Protein AF-A0A3M1IYH1-F1 (afdb_monomer_lite)

pLDDT: mean 81.45, std 18.72, range [40.78, 98.62]

Secondary structure (DSSP, 8-state):
-----GGGTTTGGG-------------PPPP----PPPPPPP----PPPPGGGSPP-EEEEESPTT----TT--EEEEESS---HHHHHHH---B-SSSS--BPP--EEEETTTTEEEE-

Sequence (120 aa):
MHSKLWPFILFILGVMLAGCAASAVAQSPTPDAAPTNPPPPPQLQFTPVPDDVVSPVVIQRVPRRGEELPAGGVIELVFDRAMDESATASAFSLQQAAEPPQPVSGRVTWADGGRTLRFT

Radius of gyration: 50.13 Å; chains: 1; bounding box: 117×89×76 Å

Foldseek 3Di:
DDDDPVPPVVVVVPPPDDDDPPPPPPPDPDPDDDDDDDDDDDDDDDDDDDPVPDDKDFPDWPPDVPDDAPPPGKTKTFIPDADPQVVVQVVDWDWDPDVVTHTDDWDWDDDPNRGMIITD

Structure (mmCIF, N/CA/C/O backbone):
data_AF-A0A3M1IYH1-F1
#
_entry.id   AF-A0A3M1IYH1-F1
#
loop_
_atom_site.group_PDB
_atom_site.id
_atom_site.type_symbol
_atom_site.label_atom_id
_atom_site.label_alt_id
_atom_site.label_comp_id
_atom_site.label_asym_id
_atom_site.label_entity_id
_atom_site.label_seq_id
_atom_site.pdbx_PDB_ins_code
_atom_site.Cartn_x
_atom_site.Cartn_y
_atom_site.Cartn_z
_atom_site.occupancy
_atom_site.B_iso_or_equiv
_atom_site.auth_seq_id
_atom_site.auth_comp_id
_atom_site.auth_asym_id
_atom_site.auth_atom_id
_atom_site.pdbx_PDB_model_num
ATOM 1 N N . MET A 1 1 ? 99.538 77.261 -50.016 1.00 40.78 1 MET A N 1
ATOM 2 C CA . MET A 1 1 ? 100.244 76.798 -51.230 1.00 40.78 1 MET A CA 1
ATOM 3 C C . MET A 1 1 ? 99.415 75.685 -51.841 1.00 40.78 1 MET A C 1
ATOM 5 O O . MET A 1 1 ? 99.095 74.731 -51.148 1.00 40.78 1 MET A O 1
ATOM 9 N N . HIS A 1 2 ? 98.985 75.874 -53.088 1.00 48.09 2 HIS A N 1
ATOM 10 C CA . HIS A 1 2 ? 98.407 74.818 -53.917 1.00 48.09 2 HIS A CA 1
ATOM 11 C C . HIS A 1 2 ? 99.407 73.664 -54.034 1.00 48.09 2 HIS A C 1
ATOM 13 O O . HIS A 1 2 ? 100.603 73.942 -54.127 1.00 48.09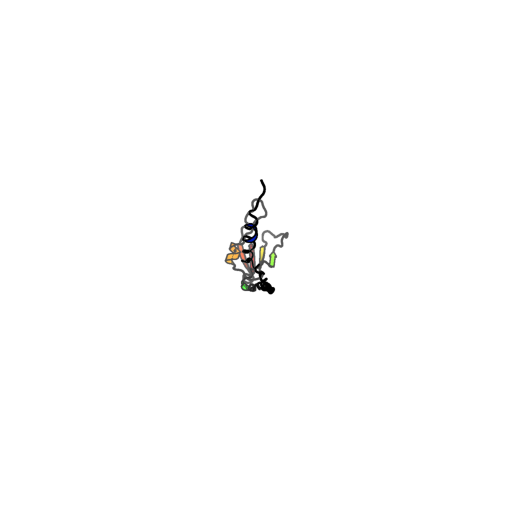 2 HIS A O 1
ATOM 19 N N . SER A 1 3 ? 98.924 72.418 -54.138 1.00 47.94 3 SER A N 1
ATOM 20 C CA . SER A 1 3 ? 99.166 71.585 -55.332 1.00 47.94 3 SER A CA 1
ATOM 21 C C . SER A 1 3 ? 99.103 70.070 -55.066 1.00 47.94 3 SER A C 1
ATOM 23 O O . SER A 1 3 ? 99.847 69.540 -54.252 1.00 47.94 3 SER A O 1
ATOM 25 N N . LYS A 1 4 ? 98.280 69.405 -55.894 1.00 59.53 4 LYS A N 1
ATOM 26 C CA . LYS A 1 4 ? 98.480 68.069 -56.488 1.00 59.53 4 LYS A CA 1
ATOM 27 C C . LYS A 1 4 ? 98.712 66.897 -55.537 1.00 59.53 4 LYS A C 1
ATOM 29 O O . LYS A 1 4 ? 99.847 66.530 -55.297 1.00 59.53 4 LYS A O 1
ATOM 34 N N . LEU A 1 5 ? 97.632 66.178 -55.236 1.00 48.41 5 LEU A N 1
ATOM 35 C CA . LEU A 1 5 ? 97.613 64.707 -55.217 1.00 48.41 5 LEU A CA 1
ATOM 36 C C . LEU A 1 5 ? 96.238 64.230 -55.735 1.00 48.41 5 LEU A C 1
ATOM 38 O O . LEU A 1 5 ? 95.491 63.492 -55.106 1.00 48.41 5 LEU A O 1
ATOM 42 N N . TRP A 1 6 ? 95.949 64.676 -56.961 1.00 48.94 6 TRP A N 1
ATOM 43 C CA . TRP A 1 6 ? 94.841 64.271 -57.831 1.00 48.94 6 TRP A CA 1
ATOM 44 C C . TRP A 1 6 ? 94.810 62.767 -58.218 1.00 48.94 6 TRP A C 1
ATOM 46 O O . TRP A 1 6 ? 93.738 62.328 -58.625 1.00 48.94 6 TRP A O 1
ATOM 56 N N . PRO A 1 7 ? 95.852 61.904 -58.092 1.00 45.41 7 PRO A N 1
ATOM 57 C CA . PRO A 1 7 ? 95.714 60.533 -58.586 1.00 45.41 7 PRO A CA 1
ATOM 58 C C . PRO A 1 7 ? 95.107 59.560 -57.560 1.00 45.41 7 PRO A C 1
ATOM 60 O O . PRO A 1 7 ? 94.827 58.423 -57.920 1.00 45.41 7 PRO A O 1
ATOM 63 N N . PHE A 1 8 ? 94.863 59.968 -56.306 1.00 45.78 8 PHE A N 1
ATOM 64 C CA . PHE A 1 8 ? 94.338 59.053 -55.276 1.00 45.78 8 PHE A CA 1
ATOM 65 C C . PHE A 1 8 ? 92.827 58.789 -55.393 1.00 45.78 8 PHE A C 1
ATOM 67 O O . PHE A 1 8 ? 92.335 57.763 -54.930 1.00 45.78 8 PHE A O 1
ATOM 74 N N . ILE A 1 9 ? 92.090 59.682 -56.059 1.00 50.81 9 ILE A N 1
ATOM 75 C CA . ILE A 1 9 ? 90.631 59.574 -56.229 1.00 50.81 9 ILE A CA 1
ATOM 76 C C . ILE A 1 9 ? 90.243 58.546 -57.306 1.00 50.81 9 ILE A C 1
ATOM 78 O O . ILE A 1 9 ? 89.141 58.007 -57.271 1.00 50.81 9 ILE A O 1
ATOM 82 N N . LEU A 1 10 ? 91.150 58.195 -58.222 1.00 50.78 10 LEU A N 1
ATOM 83 C CA . LEU A 1 10 ? 90.859 57.246 -59.304 1.00 50.78 10 LEU A CA 1
ATOM 84 C C . LEU A 1 10 ? 91.118 55.775 -58.945 1.00 50.78 10 LEU A C 1
ATOM 86 O O . LEU A 1 10 ? 90.646 54.900 -59.663 1.00 50.78 10 LEU A O 1
ATOM 90 N N . PHE A 1 11 ? 91.790 55.480 -57.824 1.00 47.94 11 PHE A N 1
ATOM 91 C CA . PHE A 1 11 ? 91.990 54.095 -57.370 1.00 47.94 11 PHE A CA 1
ATOM 92 C C . PHE A 1 11 ? 90.844 53.577 -56.482 1.00 47.94 11 PHE A C 1
ATOM 94 O O . PHE A 1 11 ? 90.617 52.374 -56.403 1.00 47.94 11 PHE A O 1
ATOM 101 N N . ILE A 1 12 ? 90.056 54.469 -55.869 1.00 49.28 12 ILE A N 1
ATOM 102 C CA . ILE A 1 12 ? 88.884 54.077 -55.061 1.00 49.28 12 ILE A CA 1
ATOM 103 C C . ILE A 1 12 ? 87.660 53.761 -55.950 1.00 49.28 12 ILE A C 1
ATOM 105 O O . ILE A 1 12 ? 86.751 53.056 -55.523 1.00 49.28 12 ILE A O 1
ATOM 109 N N . LEU A 1 13 ? 87.662 54.184 -57.222 1.00 53.22 13 LEU A N 1
ATOM 110 C CA . LEU A 1 13 ? 86.556 53.953 -58.165 1.00 53.22 13 LEU A CA 1
ATOM 111 C C . L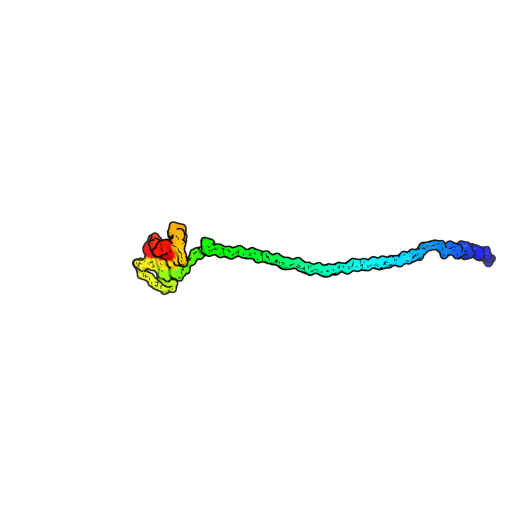EU A 1 13 ? 86.539 52.534 -58.786 1.00 53.22 13 LEU A C 1
ATOM 113 O O . LEU A 1 13 ? 85.591 52.183 -59.480 1.00 53.22 13 LEU A O 1
ATOM 117 N N . GLY A 1 14 ? 87.561 51.704 -58.543 1.00 52.88 14 GLY A N 1
ATOM 118 C CA . GLY A 1 14 ? 87.679 50.368 -59.146 1.00 52.88 14 GLY A CA 1
ATOM 119 C C . GLY A 1 14 ? 87.041 49.217 -58.360 1.00 52.88 14 GLY A C 1
ATOM 120 O O . GLY A 1 14 ? 86.712 48.190 -58.945 1.00 52.88 14 GLY A O 1
ATOM 121 N N . VAL A 1 15 ? 86.816 49.359 -57.052 1.00 50.41 15 VAL A N 1
ATOM 122 C CA . VAL A 1 15 ? 86.236 48.284 -56.216 1.00 50.41 15 VAL A CA 1
ATOM 123 C C . VAL A 1 15 ? 84.736 48.538 -56.023 1.00 50.41 15 VAL A C 1
ATOM 125 O O . VAL A 1 15 ? 84.210 48.590 -54.919 1.00 50.41 15 VAL A O 1
ATOM 128 N N . MET A 1 16 ? 84.048 48.752 -57.146 1.00 55.12 16 MET A N 1
ATOM 129 C CA . MET A 1 16 ? 82.599 48.957 -57.265 1.00 55.12 16 MET A CA 1
ATOM 130 C C . MET A 1 16 ? 81.911 47.737 -57.899 1.00 55.12 16 MET A C 1
ATOM 132 O O . MET A 1 16 ? 80.962 47.879 -58.655 1.00 55.12 16 MET A O 1
ATOM 136 N N . LEU A 1 17 ? 82.386 46.518 -57.631 1.00 56.88 17 LEU A N 1
ATOM 137 C CA . LEU A 1 17 ? 81.727 45.289 -58.092 1.00 56.88 17 LEU A CA 1
ATOM 138 C C . LEU A 1 17 ? 81.956 44.137 -57.108 1.00 56.88 17 LEU A C 1
ATOM 140 O O . LEU A 1 17 ? 82.744 43.235 -57.367 1.00 56.88 17 LEU A O 1
ATOM 144 N N . ALA A 1 18 ? 81.255 44.142 -55.977 1.00 56.00 18 ALA A N 1
ATOM 145 C CA . ALA A 1 18 ? 81.061 42.914 -55.212 1.00 56.00 18 ALA A CA 1
ATOM 146 C C . ALA A 1 18 ? 79.821 43.007 -54.323 1.00 56.00 18 ALA A C 1
ATOM 148 O O . ALA A 1 18 ? 79.877 43.456 -53.186 1.00 56.00 18 ALA A O 1
ATOM 149 N N . GLY A 1 19 ? 78.714 42.513 -54.870 1.00 50.09 19 GLY A N 1
ATOM 150 C CA . GLY A 1 19 ? 77.814 41.670 -54.098 1.00 50.09 19 GLY A CA 1
ATOM 151 C C . GLY A 1 19 ? 76.904 42.379 -53.109 1.00 50.09 19 GLY A C 1
ATOM 152 O O . GLY A 1 19 ? 77.141 42.346 -51.914 1.00 50.09 19 GLY A O 1
ATOM 153 N N . CYS A 1 20 ? 75.764 42.837 -53.610 1.00 43.88 20 CYS A N 1
ATOM 154 C CA . CYS A 1 20 ? 74.498 42.494 -52.973 1.00 43.88 20 CYS A CA 1
ATOM 155 C C . CYS A 1 20 ? 73.500 42.215 -54.094 1.00 43.88 20 CYS A C 1
ATOM 157 O O . CYS A 1 20 ? 72.737 43.083 -54.510 1.00 43.88 20 CYS A O 1
ATOM 159 N N . ALA A 1 21 ? 73.551 40.995 -54.634 1.00 52.56 21 ALA A N 1
ATOM 160 C CA . ALA A 1 21 ? 72.404 40.457 -55.345 1.00 52.56 21 ALA A CA 1
ATOM 161 C C . ALA A 1 21 ? 71.266 40.390 -54.321 1.00 52.56 21 ALA A C 1
ATOM 163 O O . ALA A 1 21 ? 71.323 39.608 -53.373 1.00 52.56 21 ALA A O 1
ATOM 164 N N . ALA A 1 22 ? 70.284 41.278 -54.466 1.00 52.47 22 ALA A N 1
ATOM 165 C CA . ALA A 1 22 ? 69.058 41.223 -53.696 1.00 52.47 22 ALA A CA 1
ATOM 166 C C . ALA A 1 22 ? 68.362 39.904 -54.046 1.00 52.47 22 ALA A C 1
ATOM 168 O O . ALA A 1 22 ? 67.802 39.755 -55.132 1.00 52.47 22 ALA A O 1
ATOM 169 N N . SER A 1 23 ? 68.460 38.927 -53.148 1.00 49.88 23 SER A N 1
ATOM 170 C CA . SER A 1 23 ? 67.712 37.683 -53.247 1.00 49.88 23 SER A CA 1
ATOM 171 C C . SER A 1 23 ? 66.227 38.026 -53.252 1.00 49.88 23 SER A C 1
ATOM 173 O O . SER A 1 23 ? 65.660 38.400 -52.226 1.00 49.88 23 SER A O 1
ATOM 175 N N . ALA A 1 24 ? 65.603 37.923 -54.423 1.00 56.97 24 ALA A N 1
ATOM 176 C CA . ALA A 1 24 ? 64.159 37.897 -54.536 1.00 56.97 24 ALA A CA 1
ATOM 177 C C . ALA A 1 24 ? 63.672 36.683 -53.739 1.00 56.97 24 ALA A C 1
ATOM 179 O O . ALA A 1 24 ? 63.916 35.536 -54.113 1.00 56.97 24 ALA A O 1
ATOM 180 N N . VAL A 1 25 ? 63.044 36.942 -52.596 1.00 50.41 25 VAL A N 1
ATOM 181 C CA . VAL A 1 25 ? 62.404 35.901 -51.799 1.00 50.41 25 VAL A CA 1
ATOM 182 C C . VAL A 1 25 ? 61.230 35.395 -52.632 1.00 50.41 25 VAL A C 1
ATOM 184 O O . VAL A 1 25 ? 60.244 36.106 -52.819 1.00 50.41 25 VAL A O 1
ATOM 187 N N . ALA A 1 26 ? 61.362 34.198 -53.202 1.00 60.03 26 ALA A N 1
ATOM 188 C CA . ALA A 1 26 ? 60.256 33.524 -53.861 1.00 60.03 26 ALA A CA 1
ATOM 189 C C . ALA A 1 26 ? 59.154 33.302 -52.816 1.00 60.03 26 ALA A C 1
ATOM 191 O O . ALA A 1 26 ? 59.367 32.613 -51.817 1.00 60.03 26 ALA A O 1
ATOM 192 N N . GLN A 1 27 ? 57.991 33.923 -53.014 1.00 46.19 27 GLN A N 1
ATOM 193 C CA . GLN A 1 27 ? 56.818 33.636 -52.200 1.00 46.19 27 GLN A CA 1
ATOM 194 C C . GLN A 1 27 ? 56.414 32.186 -52.479 1.00 46.19 27 GLN A C 1
ATOM 196 O O . GLN A 1 27 ? 56.006 31.854 -53.591 1.00 46.19 27 GLN A O 1
ATOM 201 N N . SER A 1 28 ? 56.576 31.310 -51.487 1.00 58.00 28 SER A N 1
ATOM 202 C CA . SER A 1 28 ? 55.998 29.967 -51.536 1.00 58.00 28 SER A CA 1
ATOM 203 C C . SER A 1 28 ? 54.479 30.110 -51.674 1.00 58.00 28 SER A C 1
ATOM 205 O O . SER A 1 28 ? 53.903 30.913 -50.934 1.00 58.00 28 SER A O 1
ATOM 207 N N . PRO A 1 29 ? 53.802 29.356 -52.560 1.00 59.09 29 PRO A N 1
ATOM 208 C CA . PRO A 1 29 ? 52.351 29.296 -52.513 1.00 59.09 29 PRO A CA 1
ATOM 209 C C . PRO A 1 29 ? 51.961 28.777 -51.125 1.00 59.09 29 PRO A C 1
ATOM 211 O O . PRO A 1 29 ? 52.497 27.771 -50.653 1.00 59.09 29 PRO A O 1
ATOM 214 N N . THR A 1 30 ? 51.089 29.502 -50.432 1.00 62.53 30 THR A N 1
ATOM 215 C CA . THR A 1 30 ? 50.470 29.022 -49.198 1.00 62.53 30 THR A CA 1
ATOM 216 C C . THR A 1 30 ? 49.699 27.744 -49.540 1.00 62.53 30 THR A C 1
ATOM 218 O O . THR A 1 30 ? 48.909 27.777 -50.485 1.00 62.53 30 THR A O 1
ATOM 221 N N . PRO A 1 31 ? 49.910 26.613 -48.843 1.00 65.56 31 PRO A N 1
ATOM 222 C CA . PRO A 1 31 ? 49.015 25.474 -48.973 1.00 65.56 31 PRO A CA 1
ATOM 223 C C . PRO A 1 31 ? 47.602 25.933 -48.606 1.00 65.56 31 PRO A C 1
ATOM 225 O O . PRO A 1 31 ? 47.381 26.408 -47.492 1.00 65.56 31 PRO A O 1
ATOM 228 N N . ASP A 1 32 ? 46.669 25.837 -49.551 1.00 69.44 32 ASP A N 1
ATOM 229 C CA . ASP A 1 32 ? 45.259 26.115 -49.303 1.00 69.44 32 ASP A CA 1
ATOM 230 C C . ASP A 1 32 ? 44.726 25.027 -48.362 1.00 69.44 32 ASP A C 1
ATOM 232 O O . ASP A 1 32 ? 44.709 23.839 -48.700 1.00 69.44 32 ASP A O 1
ATOM 236 N N . ALA A 1 33 ? 44.393 25.406 -47.130 1.00 67.38 33 ALA A N 1
ATOM 237 C CA . ALA A 1 33 ? 43.809 24.484 -46.172 1.00 67.38 33 ALA A CA 1
ATOM 238 C C . ALA A 1 33 ? 42.366 24.204 -46.608 1.00 67.38 33 ALA A C 1
ATOM 240 O O . ALA A 1 33 ? 41.489 25.051 -46.451 1.00 67.38 33 ALA A O 1
ATOM 241 N N . ALA A 1 34 ? 42.115 23.012 -47.153 1.00 75.00 34 ALA A N 1
ATOM 242 C CA . ALA A 1 34 ? 40.760 22.578 -47.469 1.00 75.00 34 ALA A CA 1
ATOM 243 C C . ALA A 1 34 ? 39.884 22.617 -46.196 1.00 75.00 34 ALA A C 1
ATOM 245 O O . ALA A 1 34 ? 40.323 22.134 -45.146 1.00 75.00 34 ALA A O 1
ATOM 246 N N . PRO A 1 35 ? 38.654 23.162 -46.249 1.00 71.56 35 PRO A N 1
ATOM 247 C CA . PRO A 1 35 ? 37.756 23.150 -45.103 1.00 71.56 35 PRO A CA 1
ATOM 248 C C . PRO A 1 35 ? 37.381 21.705 -44.753 1.00 71.56 35 PRO A C 1
ATOM 250 O O . PRO A 1 35 ? 36.685 21.023 -45.505 1.00 71.56 35 PRO A O 1
ATOM 253 N N . THR A 1 36 ? 37.834 21.228 -43.596 1.00 75.94 36 THR A N 1
ATOM 254 C CA . THR A 1 36 ? 37.371 19.961 -43.021 1.00 75.94 36 THR A CA 1
ATOM 255 C C . THR A 1 36 ? 35.970 20.176 -42.456 1.00 75.94 36 THR A C 1
ATOM 257 O O . THR A 1 36 ? 35.789 20.994 -41.554 1.00 75.94 36 THR A O 1
ATOM 260 N N . ASN A 1 37 ? 34.971 19.448 -42.966 1.00 81.00 37 ASN A N 1
ATOM 261 C CA . ASN A 1 37 ? 33.643 19.441 -42.352 1.00 81.00 37 ASN A CA 1
ATOM 262 C C . ASN A 1 37 ? 33.751 18.973 -40.890 1.00 81.00 37 ASN A C 1
ATOM 264 O O . ASN A 1 37 ? 34.469 18.003 -40.620 1.00 81.00 37 ASN A O 1
ATOM 268 N N . PRO A 1 38 ? 33.053 19.628 -39.945 1.00 83.75 38 PRO A N 1
ATOM 269 C CA . PRO A 1 38 ? 33.073 19.212 -38.552 1.00 83.75 38 PRO A CA 1
ATOM 270 C C . PRO A 1 38 ? 32.563 17.767 -38.415 1.00 83.75 38 PRO A C 1
ATOM 272 O O . PRO A 1 38 ? 31.692 17.347 -39.186 1.00 83.75 38 PRO A O 1
ATOM 275 N N . PRO A 1 39 ? 33.096 16.994 -37.451 1.00 84.25 39 PRO A N 1
ATOM 276 C CA . PRO A 1 39 ? 32.656 15.626 -37.232 1.00 84.25 39 PRO A CA 1
ATOM 277 C C . PRO A 1 39 ? 31.154 15.589 -36.899 1.00 84.25 39 PRO A C 1
ATOM 279 O O . PRO A 1 39 ? 30.658 16.492 -36.215 1.00 84.25 39 PRO A O 1
ATOM 282 N N . PRO A 1 40 ? 30.420 14.555 -37.354 1.00 86.75 40 PRO A N 1
ATOM 283 C CA . PRO A 1 40 ? 29.019 14.378 -36.999 1.00 86.75 40 PRO A CA 1
ATOM 284 C C . PRO A 1 40 ? 28.833 14.341 -35.474 1.00 86.75 40 PRO A C 1
ATOM 286 O O . PRO A 1 40 ? 29.675 13.762 -34.778 1.00 86.75 40 PRO A O 1
ATOM 289 N N . PRO A 1 41 ? 27.735 14.905 -34.936 1.00 87.56 41 PRO A N 1
ATOM 290 C CA . PRO A 1 41 ? 27.420 14.786 -33.520 1.00 87.56 41 PRO A CA 1
ATOM 291 C C . PRO A 1 41 ? 27.332 13.312 -33.096 1.00 87.56 41 PRO A C 1
ATOM 293 O O . PRO A 1 41 ? 26.818 12.489 -33.863 1.00 87.56 41 PRO A O 1
ATOM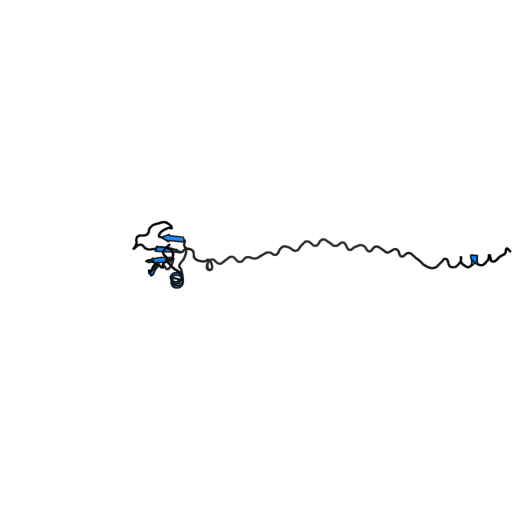 296 N N . PRO A 1 42 ? 27.783 12.960 -31.881 1.00 87.00 42 PRO A N 1
ATOM 297 C CA . PRO A 1 42 ? 27.623 11.609 -31.367 1.00 87.00 42 PRO A CA 1
ATOM 298 C C . PRO A 1 42 ? 26.135 11.252 -31.280 1.00 87.00 42 PRO A C 1
ATOM 300 O O . PRO A 1 42 ? 25.331 11.997 -30.719 1.00 87.00 42 PRO A O 1
ATOM 303 N N . GLN A 1 43 ? 25.771 10.095 -31.829 1.00 85.12 43 GLN A N 1
ATOM 304 C CA . GLN A 1 43 ? 24.424 9.550 -31.699 1.00 85.12 43 GLN A CA 1
ATOM 305 C C . GLN A 1 43 ? 24.324 8.783 -30.381 1.00 85.12 43 GLN A C 1
ATOM 307 O O . GLN A 1 43 ? 24.958 7.742 -30.209 1.00 85.12 43 GLN A O 1
ATOM 312 N N . LEU A 1 44 ? 23.539 9.307 -29.438 1.00 87.31 44 LEU A N 1
ATOM 313 C CA . LEU A 1 44 ? 23.251 8.617 -28.185 1.00 87.31 44 LEU A CA 1
ATOM 314 C C . LEU A 1 44 ? 22.278 7.468 -28.459 1.00 87.31 44 LEU A C 1
ATOM 316 O O . LEU A 1 44 ? 21.168 7.686 -28.942 1.00 87.31 44 LEU A O 1
ATOM 320 N N . GLN A 1 45 ? 22.693 6.247 -28.135 1.00 85.44 45 GLN A N 1
ATOM 321 C CA . GLN A 1 45 ? 21.783 5.110 -28.070 1.00 85.44 45 GLN A CA 1
ATOM 322 C C . GLN A 1 45 ? 21.084 5.137 -26.712 1.00 85.44 45 GLN A C 1
ATOM 324 O O . GLN A 1 45 ? 21.736 5.287 -25.679 1.00 85.44 45 GLN A O 1
ATOM 329 N N . PHE A 1 46 ? 19.762 4.999 -26.709 1.00 84.00 46 PHE A N 1
ATOM 330 C CA . PHE A 1 46 ? 18.983 4.793 -25.494 1.00 84.00 46 PHE A CA 1
ATOM 331 C C . PHE A 1 46 ? 18.459 3.359 -25.481 1.00 84.00 46 PHE A C 1
ATOM 333 O O . PHE A 1 46 ? 17.928 2.872 -26.478 1.00 84.00 46 PHE A O 1
ATOM 340 N N . THR A 1 47 ? 18.602 2.688 -24.343 1.00 84.44 47 THR A N 1
ATOM 341 C CA . THR A 1 47 ? 17.947 1.403 -24.098 1.00 84.44 47 THR A CA 1
ATOM 342 C C . THR A 1 47 ? 16.563 1.688 -23.517 1.00 84.44 47 THR A C 1
ATOM 344 O O . THR A 1 47 ? 16.486 2.385 -22.500 1.00 84.44 47 THR A O 1
ATOM 347 N N . PRO A 1 48 ? 15.470 1.197 -24.129 1.00 82.50 48 PRO A N 1
ATOM 348 C CA . PRO A 1 48 ? 14.142 1.285 -23.534 1.00 82.50 48 PRO A CA 1
ATOM 349 C C . PRO A 1 48 ? 14.132 0.633 -22.151 1.00 82.50 48 PRO A C 1
ATOM 351 O O . PRO A 1 48 ? 14.733 -0.423 -21.958 1.00 82.50 48 PRO A O 1
ATOM 354 N N . VAL A 1 49 ? 13.460 1.270 -21.195 1.00 82.31 49 VAL A N 1
ATOM 355 C CA . VAL A 1 49 ? 13.275 0.718 -19.851 1.00 82.31 49 VAL A CA 1
ATOM 356 C C . VAL A 1 49 ? 12.380 -0.523 -19.965 1.00 82.31 49 VAL A C 1
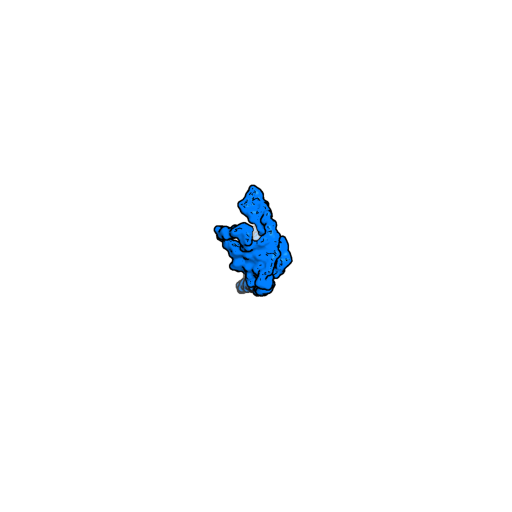ATOM 358 O O . VAL A 1 49 ? 11.282 -0.398 -20.506 1.00 82.31 49 VAL A O 1
ATOM 361 N N . PRO A 1 50 ? 12.825 -1.702 -19.498 1.00 81.62 50 PRO A N 1
ATOM 362 C CA . PRO A 1 50 ? 11.989 -2.899 -19.488 1.00 81.62 50 PRO A CA 1
ATOM 363 C C . PRO A 1 50 ? 10.715 -2.723 -18.639 1.00 81.62 50 PRO A C 1
ATOM 365 O O . PRO A 1 50 ? 10.735 -2.060 -17.602 1.00 81.62 50 PRO A O 1
ATOM 368 N N . ASP A 1 51 ? 9.597 -3.326 -19.049 1.00 73.31 51 ASP A N 1
ATOM 369 C CA . ASP A 1 51 ? 8.309 -3.183 -18.342 1.00 73.31 51 ASP A CA 1
ATOM 370 C C . ASP A 1 51 ? 8.334 -3.775 -16.915 1.00 73.31 51 ASP A C 1
ATOM 372 O O . ASP A 1 51 ? 7.576 -3.354 -16.032 1.00 73.31 51 ASP A O 1
ATOM 376 N N . ASP A 1 52 ? 9.236 -4.728 -16.668 1.00 73.25 52 ASP A N 1
ATOM 377 C CA . ASP A 1 52 ? 9.451 -5.405 -15.387 1.00 73.25 52 ASP A CA 1
ATOM 378 C C . ASP A 1 52 ? 10.261 -4.581 -14.374 1.00 73.25 52 ASP A C 1
ATOM 380 O O . ASP A 1 52 ? 10.247 -4.902 -13.187 1.00 73.25 52 ASP A O 1
ATOM 384 N N . VAL A 1 53 ? 10.902 -3.486 -14.800 1.00 79.00 53 VAL A N 1
ATOM 385 C CA . VAL A 1 53 ? 11.597 -2.553 -13.888 1.00 79.00 53 VAL A CA 1
ATOM 386 C C . VAL A 1 53 ? 10.794 -1.282 -13.596 1.00 79.00 53 VAL A C 1
ATOM 388 O O . VAL A 1 53 ? 11.257 -0.404 -12.866 1.00 79.00 53 VAL A O 1
ATOM 391 N N . VAL A 1 54 ? 9.575 -1.171 -14.134 1.00 85.94 54 VAL A N 1
ATOM 392 C CA . VAL A 1 54 ? 8.668 -0.062 -13.815 1.00 85.94 54 VAL A CA 1
ATOM 393 C C . VAL A 1 54 ? 8.096 -0.264 -12.412 1.00 85.94 54 VAL A C 1
ATOM 395 O O . VAL A 1 54 ? 7.502 -1.301 -12.113 1.00 85.94 54 VAL A O 1
ATOM 398 N N . SER A 1 55 ? 8.265 0.736 -11.544 1.00 88.88 55 SER A N 1
ATOM 399 C CA . SER A 1 55 ? 7.770 0.675 -10.168 1.00 88.88 55 SER A CA 1
ATOM 400 C C . SER A 1 55 ? 6.237 0.577 -10.118 1.00 88.88 55 SER A C 1
ATOM 402 O O . SER A 1 55 ? 5.566 1.281 -10.878 1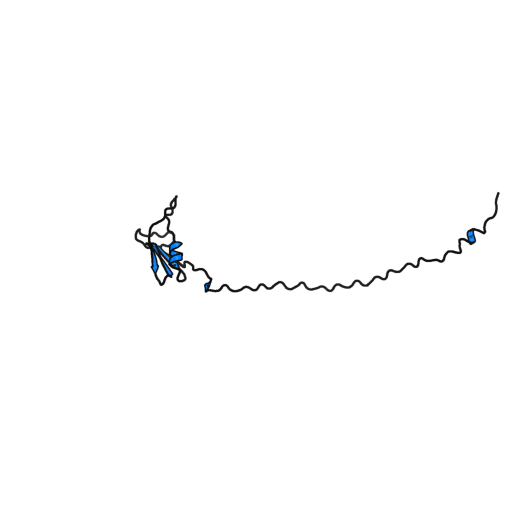.00 88.88 55 SER A O 1
ATOM 404 N N . PRO A 1 56 ? 5.670 -0.238 -9.209 1.00 92.44 56 PRO A N 1
ATOM 405 C CA . PRO A 1 56 ? 4.230 -0.274 -8.985 1.00 92.44 56 PRO A CA 1
ATOM 406 C C . PRO A 1 56 ? 3.671 1.084 -8.554 1.00 92.44 56 PRO A C 1
ATOM 408 O O . PRO A 1 56 ? 4.348 1.866 -7.878 1.00 92.44 56 PRO A O 1
ATOM 411 N N . VAL A 1 57 ? 2.407 1.344 -8.889 1.00 95.75 57 VAL A N 1
ATOM 412 C CA . VAL A 1 57 ? 1.713 2.593 -8.539 1.00 95.75 57 VAL A CA 1
ATOM 413 C C . VAL A 1 57 ? 0.370 2.324 -7.874 1.00 95.75 57 VAL A C 1
ATOM 415 O O . VAL A 1 57 ? -0.314 1.355 -8.191 1.00 95.75 57 VAL A O 1
ATOM 418 N N . VAL A 1 58 ? -0.040 3.210 -6.964 1.00 97.56 58 VAL A N 1
ATOM 419 C CA . VAL A 1 58 ? -1.391 3.183 -6.388 1.00 97.56 58 VAL A CA 1
ATOM 420 C C . VAL A 1 58 ? -2.366 3.787 -7.396 1.00 97.56 58 VAL A C 1
ATOM 422 O O . VAL A 1 58 ? -2.271 4.971 -7.722 1.00 97.56 58 VAL A O 1
ATOM 425 N N . ILE A 1 59 ? -3.317 2.985 -7.868 1.00 97.56 59 ILE A N 1
ATOM 426 C CA . ILE A 1 59 ? -4.336 3.395 -8.847 1.00 97.56 59 ILE A CA 1
ATOM 427 C C . ILE A 1 59 ? -5.663 3.787 -8.191 1.00 97.56 59 ILE A C 1
ATOM 429 O O . ILE A 1 59 ? -6.441 4.540 -8.776 1.00 97.56 59 ILE A O 1
ATOM 433 N N . GLN A 1 60 ? -5.922 3.321 -6.967 1.00 97.62 60 GLN A N 1
ATOM 434 C CA . GLN A 1 60 ? -7.114 3.680 -6.204 1.00 97.62 60 GLN A CA 1
ATOM 435 C C . GLN A 1 60 ? -6.827 3.678 -4.702 1.00 97.62 60 GLN A C 1
ATOM 437 O O . GLN A 1 60 ? -6.008 2.908 -4.207 1.00 97.62 60 GLN A O 1
ATOM 442 N N . ARG A 1 61 ? -7.537 4.548 -3.979 1.00 97.25 61 ARG A N 1
ATOM 443 C CA . ARG A 1 61 ? -7.564 4.587 -2.517 1.00 97.25 61 ARG A CA 1
ATOM 444 C C . ARG A 1 61 ? -8.987 4.764 -2.004 1.00 97.25 61 ARG A C 1
ATOM 446 O O . ARG A 1 61 ? -9.767 5.496 -2.622 1.00 97.25 61 ARG A O 1
ATOM 453 N N . VAL A 1 62 ? -9.282 4.139 -0.874 1.00 96.75 62 VAL A N 1
ATOM 454 C CA . VAL A 1 62 ? -10.517 4.317 -0.106 1.00 96.75 62 VAL A CA 1
ATOM 455 C C . VAL A 1 62 ? -10.129 4.509 1.366 1.00 96.75 62 VAL A C 1
ATOM 457 O O . VAL A 1 62 ? -9.301 3.746 1.856 1.00 96.75 62 VAL A O 1
ATOM 460 N N . PRO A 1 63 ? -10.665 5.510 2.081 1.00 96.25 63 PRO A N 1
ATOM 461 C CA . PRO A 1 63 ? -11.474 6.611 1.563 1.00 96.25 63 PRO A CA 1
ATOM 462 C C . PRO A 1 63 ? -10.679 7.472 0.569 1.00 96.25 63 PRO A C 1
ATOM 464 O O . PRO A 1 63 ? -9.438 7.474 0.548 1.00 96.25 63 PRO A O 1
ATOM 467 N N . ARG A 1 64 ? -11.380 8.223 -0.284 1.00 96.00 64 ARG A N 1
ATOM 468 C CA . ARG A 1 64 ? -10.713 9.262 -1.077 1.00 96.00 64 ARG A CA 1
ATOM 469 C C . ARG A 1 64 ? -10.230 10.367 -0.141 1.00 96.00 64 ARG A C 1
ATOM 471 O O . ARG A 1 64 ? -10.661 10.512 0.998 1.00 96.00 64 ARG A O 1
ATOM 478 N N . ARG A 1 65 ? -9.304 11.192 -0.629 1.00 92.56 65 ARG A N 1
ATOM 479 C CA . ARG A 1 65 ? -8.840 12.345 0.151 1.00 92.56 65 ARG A CA 1
ATOM 480 C C . ARG A 1 65 ? -10.027 13.269 0.429 1.00 92.56 65 ARG A C 1
ATOM 482 O O . ARG A 1 65 ? -10.667 13.714 -0.517 1.00 92.56 65 ARG A O 1
ATOM 489 N N . GLY A 1 66 ? -10.236 13.584 1.704 1.00 93.19 66 GLY A N 1
ATOM 490 C CA . GLY A 1 66 ? -11.322 14.446 2.167 1.00 93.19 66 GLY A CA 1
ATOM 491 C C . GLY A 1 66 ? -12.642 13.718 2.420 1.00 93.19 66 GLY A C 1
ATOM 492 O O . GLY A 1 66 ? -13.575 14.353 2.892 1.00 93.19 66 GLY A O 1
ATOM 493 N N . GLU A 1 67 ? -12.731 12.417 2.134 1.00 95.56 67 GLU A N 1
ATOM 494 C CA . GLU A 1 67 ? -13.878 11.609 2.546 1.00 95.56 67 GLU A CA 1
ATOM 495 C C . GLU A 1 67 ? -13.737 11.166 4.003 1.00 95.56 67 GLU A C 1
ATOM 497 O O . GLU A 1 67 ? -12.633 10.961 4.516 1.00 95.56 67 GLU A O 1
ATOM 502 N N . GLU A 1 68 ? -14.882 10.998 4.653 1.00 93.19 68 GLU A N 1
ATOM 503 C CA . GLU A 1 68 ? -14.968 10.454 5.999 1.00 93.19 68 GLU A CA 1
ATOM 504 C C . GLU A 1 68 ? -14.995 8.927 5.957 1.00 93.19 68 GLU A C 1
ATOM 506 O O . GLU A 1 68 ? -15.593 8.311 5.073 1.00 93.19 68 GLU A O 1
ATOM 511 N N . LEU A 1 69 ? -14.368 8.314 6.956 1.00 93.06 69 LEU A N 1
ATOM 512 C CA . LEU A 1 69 ? -14.413 6.879 7.180 1.00 93.06 69 LEU A CA 1
ATOM 513 C C . LEU A 1 69 ? -14.994 6.625 8.576 1.00 93.06 69 LEU A C 1
ATOM 515 O O . LEU A 1 69 ? -14.510 7.218 9.543 1.00 93.06 69 LEU A O 1
ATOM 519 N N . PRO A 1 70 ? -16.004 5.748 8.720 1.00 91.06 70 PRO A N 1
ATOM 520 C CA . PRO A 1 70 ? -16.477 5.324 10.033 1.00 91.06 70 PRO 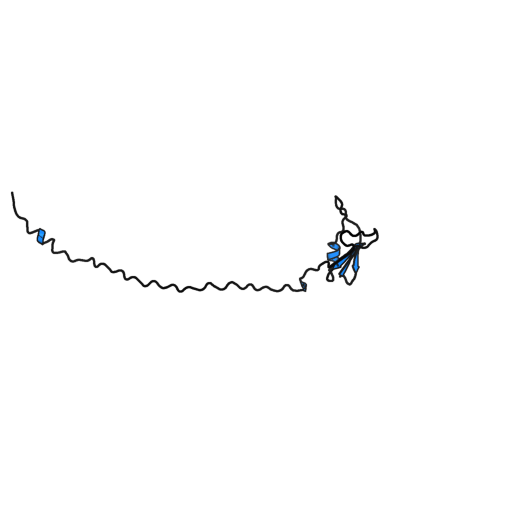A CA 1
ATOM 521 C C . PRO A 1 70 ? -15.348 4.682 10.849 1.00 91.06 70 PRO A C 1
ATOM 523 O O . PRO A 1 70 ? -14.439 4.083 10.283 1.00 91.06 70 PRO A O 1
ATOM 526 N N . ALA A 1 71 ? -15.437 4.717 12.180 1.00 85.75 71 ALA A N 1
ATOM 527 C CA . ALA A 1 71 ? -14.379 4.197 13.058 1.00 85.75 71 ALA A CA 1
ATOM 528 C C . ALA A 1 71 ? -14.045 2.701 12.854 1.00 85.75 71 ALA A C 1
ATOM 530 O O . ALA A 1 71 ? -12.937 2.284 13.160 1.00 85.75 71 ALA A O 1
ATOM 531 N N . GLY A 1 72 ? -14.991 1.901 12.345 1.00 86.19 72 GLY A N 1
ATOM 532 C CA . GLY A 1 72 ? -14.779 0.494 11.967 1.00 86.19 72 GLY A CA 1
ATOM 533 C C . GLY A 1 72 ? -14.626 0.266 10.460 1.00 86.19 72 GLY A C 1
ATOM 534 O O . GLY A 1 72 ? -14.800 -0.856 9.990 1.00 86.19 72 GLY A O 1
ATOM 535 N N . GLY A 1 73 ? -14.413 1.333 9.690 1.00 92.56 73 GLY A N 1
ATOM 536 C CA . GLY A 1 73 ? -14.205 1.263 8.250 1.00 92.56 73 GLY A CA 1
ATOM 537 C C . GLY A 1 73 ? -12.814 0.747 7.891 1.00 92.56 73 GLY A C 1
ATOM 538 O O . GLY A 1 73 ? -11.912 0.696 8.721 1.00 92.56 73 GLY A O 1
ATOM 539 N N . VAL A 1 74 ? -12.645 0.375 6.625 1.00 96.19 74 VAL A N 1
ATOM 540 C CA . VAL A 1 74 ? -11.395 -0.180 6.099 1.00 96.19 74 VAL A CA 1
ATOM 541 C C . VAL A 1 74 ? -10.719 0.855 5.213 1.00 96.19 74 VAL A C 1
ATOM 543 O O . VAL A 1 74 ? -11.372 1.450 4.353 1.00 96.19 74 VAL A O 1
ATOM 546 N N . ILE A 1 75 ? -9.415 1.050 5.399 1.00 97.00 75 ILE A N 1
ATOM 547 C CA . ILE A 1 75 ? -8.594 1.802 4.446 1.00 97.00 75 ILE A CA 1
ATOM 548 C C . ILE A 1 75 ? -8.081 0.823 3.397 1.00 97.00 75 ILE A C 1
ATOM 550 O O . ILE A 1 75 ? -7.498 -0.203 3.744 1.00 97.00 75 ILE A O 1
ATOM 554 N N . GLU A 1 76 ? -8.271 1.143 2.123 1.00 97.88 76 GLU A N 1
ATOM 555 C CA . GLU A 1 76 ? -7.839 0.310 1.004 1.00 97.88 76 GLU A CA 1
ATOM 556 C C . GLU A 1 76 ? -6.922 1.085 0.066 1.00 97.88 76 GLU A C 1
ATOM 558 O O . GLU A 1 76 ? -7.210 2.228 -0.300 1.00 97.88 76 GLU A O 1
ATOM 563 N N . LEU A 1 77 ? -5.835 0.440 -0.353 1.00 98.31 77 LEU A N 1
ATOM 564 C CA . LEU A 1 77 ? -4.958 0.899 -1.425 1.00 98.31 77 LEU A CA 1
ATOM 565 C C . LEU A 1 77 ? -4.895 -0.189 -2.494 1.00 98.31 77 LEU A C 1
ATOM 567 O O . LEU A 1 77 ? -4.504 -1.320 -2.207 1.00 98.31 77 LEU A O 1
ATOM 571 N N . VAL A 1 78 ? -5.261 0.162 -3.723 1.00 98.38 78 VAL A N 1
ATOM 572 C CA . VAL A 1 78 ? -5.198 -0.744 -4.874 1.00 98.38 78 VAL A CA 1
ATOM 573 C C . VAL A 1 78 ? -4.013 -0.343 -5.734 1.00 98.38 78 VAL A C 1
ATOM 575 O O . VAL A 1 78 ? -3.926 0.803 -6.188 1.00 98.38 78 VAL A O 1
ATOM 578 N N . PHE A 1 79 ? -3.115 -1.290 -5.966 1.00 98.00 79 PHE A N 1
ATOM 579 C CA . PHE A 1 79 ? -1.948 -1.121 -6.822 1.00 98.00 79 PHE A CA 1
ATOM 580 C C . PHE A 1 79 ? -2.265 -1.508 -8.271 1.00 98.00 79 PHE A C 1
ATOM 582 O O . PHE A 1 79 ? -3.242 -2.202 -8.551 1.00 98.00 79 PHE A O 1
ATOM 589 N N . ASP A 1 80 ? -1.463 -1.065 -9.235 1.00 97.06 80 ASP A N 1
ATOM 590 C CA . ASP A 1 80 ? -1.607 -1.471 -10.638 1.00 97.06 80 ASP A CA 1
ATOM 591 C C . ASP A 1 80 ? -1.301 -2.964 -10.854 1.00 97.06 80 ASP A C 1
ATOM 593 O O . ASP A 1 80 ? -1.902 -3.574 -11.740 1.00 97.06 80 ASP A O 1
ATOM 597 N N . ARG A 1 81 ? -0.458 -3.559 -10.000 1.00 95.38 81 ARG A N 1
ATOM 598 C CA . ARG A 1 81 ? -0.024 -4.966 -10.022 1.00 95.38 81 ARG A CA 1
ATOM 599 C C . ARG A 1 81 ? 0.126 -5.544 -8.607 1.00 95.38 81 ARG A C 1
ATOM 601 O O . ARG A 1 81 ? 0.010 -4.813 -7.628 1.00 95.38 81 ARG A O 1
ATOM 608 N N . ALA A 1 82 ? 0.367 -6.852 -8.501 1.00 96.31 82 ALA A N 1
ATOM 609 C CA . ALA A 1 82 ? 0.647 -7.500 -7.219 1.00 96.31 82 ALA A CA 1
ATOM 610 C C . ALA A 1 82 ? 1.959 -6.979 -6.606 1.00 96.31 82 ALA A C 1
ATOM 612 O O . ALA A 1 82 ? 2.945 -6.780 -7.319 1.00 96.31 82 ALA A O 1
ATOM 613 N N . MET A 1 83 ? 1.956 -6.761 -5.293 1.00 96.31 83 MET A N 1
ATOM 614 C CA . MET A 1 83 ? 3.093 -6.246 -4.528 1.00 96.31 83 MET A CA 1
ATOM 615 C C . MET A 1 83 ? 3.851 -7.368 -3.813 1.00 96.31 83 MET A C 1
ATOM 617 O O . MET A 1 83 ? 3.313 -8.446 -3.571 1.00 96.31 83 MET A O 1
ATOM 621 N N . ASP A 1 84 ? 5.082 -7.080 -3.382 1.00 96.56 84 ASP A N 1
ATOM 622 C CA . ASP A 1 84 ? 5.681 -7.818 -2.267 1.00 96.56 84 ASP A CA 1
ATOM 623 C C . ASP A 1 84 ? 4.930 -7.441 -0.983 1.00 96.56 84 ASP A C 1
ATOM 625 O O . ASP A 1 84 ? 5.055 -6.325 -0.463 1.00 96.56 84 ASP A O 1
ATOM 629 N N . GLU A 1 85 ? 4.108 -8.371 -0.504 1.00 97.50 85 GLU A N 1
ATOM 630 C CA . GLU A 1 85 ? 3.203 -8.159 0.620 1.00 97.50 85 GLU A CA 1
ATOM 631 C C . GLU A 1 85 ? 3.935 -7.812 1.923 1.00 97.50 85 GLU A C 1
ATOM 633 O O . GLU A 1 85 ? 3.476 -6.954 2.685 1.00 97.50 85 GLU A O 1
ATOM 638 N N . SER A 1 86 ? 5.082 -8.449 2.182 1.00 97.19 86 SER A N 1
ATOM 639 C CA . SER A 1 86 ? 5.836 -8.281 3.428 1.00 97.19 86 SER A CA 1
ATOM 640 C C . SER A 1 86 ? 6.611 -6.969 3.432 1.00 97.19 86 SER A C 1
ATOM 642 O O . SER A 1 86 ? 6.544 -6.206 4.406 1.00 97.19 86 SER A O 1
ATOM 644 N N . ALA A 1 87 ? 7.296 -6.671 2.325 1.00 97.06 87 ALA A N 1
ATOM 645 C CA . ALA A 1 87 ? 8.032 -5.424 2.170 1.00 97.06 87 ALA A CA 1
ATOM 646 C C . ALA A 1 87 ? 7.083 -4.218 2.226 1.00 97.06 87 ALA A C 1
ATOM 648 O O . ALA A 1 87 ? 7.339 -3.248 2.942 1.00 97.06 87 ALA A O 1
ATOM 649 N N . THR A 1 88 ? 5.942 -4.304 1.538 1.00 97.06 88 THR A N 1
ATOM 650 C CA . THR A 1 88 ? 4.974 -3.201 1.484 1.00 97.06 88 THR A CA 1
ATOM 651 C C . THR A 1 88 ? 4.270 -2.992 2.823 1.00 97.06 88 THR A C 1
ATOM 653 O O . THR A 1 88 ? 4.121 -1.849 3.251 1.00 97.06 88 THR A O 1
ATOM 656 N N . ALA A 1 89 ? 3.889 -4.062 3.531 1.00 96.94 89 ALA A N 1
ATOM 657 C CA . ALA A 1 89 ? 3.297 -3.942 4.866 1.00 96.94 89 ALA A CA 1
ATOM 658 C C . ALA A 1 89 ? 4.267 -3.308 5.876 1.00 96.94 89 ALA A C 1
ATOM 660 O O . ALA A 1 89 ? 3.843 -2.514 6.710 1.00 96.94 89 ALA A O 1
ATOM 661 N N . SER A 1 90 ? 5.565 -3.607 5.766 1.00 96.75 90 SER A N 1
ATOM 662 C CA . SER A 1 90 ? 6.605 -3.021 6.625 1.00 96.75 90 SER A CA 1
ATOM 663 C C . SER A 1 90 ? 6.847 -1.535 6.333 1.00 96.75 90 SER A C 1
ATOM 665 O O . SER A 1 90 ? 7.244 -0.786 7.223 1.00 96.75 90 SER A O 1
ATOM 667 N N . ALA A 1 91 ? 6.609 -1.103 5.091 1.00 96.81 91 ALA A N 1
ATOM 668 C CA . ALA A 1 91 ? 6.732 0.291 4.670 1.00 96.81 91 ALA A CA 1
ATOM 669 C C . ALA A 1 91 ? 5.457 1.123 4.919 1.00 96.81 91 ALA A C 1
ATOM 671 O O . ALA A 1 91 ? 5.507 2.355 4.893 1.00 96.81 91 ALA A O 1
ATOM 672 N N . PHE A 1 92 ? 4.309 0.478 5.140 1.00 97.00 92 PHE A N 1
ATOM 673 C CA . PHE A 1 92 ? 3.039 1.158 5.374 1.00 97.00 92 PHE A CA 1
ATOM 674 C C . PHE A 1 92 ? 2.982 1.769 6.780 1.00 97.00 92 PHE A C 1
ATOM 676 O O . PHE A 1 92 ? 3.275 1.117 7.780 1.00 97.00 92 PHE A O 1
ATOM 683 N N . SER A 1 93 ? 2.532 3.021 6.871 1.00 95.75 93 SER A N 1
ATOM 684 C CA . SER A 1 93 ? 2.213 3.666 8.144 1.00 95.75 93 SER A CA 1
ATOM 685 C C . SER A 1 93 ? 0.965 4.531 8.008 1.00 95.75 93 SER A C 1
ATOM 687 O O . SER A 1 93 ? 0.739 5.166 6.977 1.00 95.75 93 SER A O 1
ATOM 689 N N . LEU A 1 94 ? 0.158 4.556 9.068 1.00 94.50 94 LEU A N 1
ATOM 690 C CA . LEU A 1 94 ? -0.996 5.435 9.193 1.00 94.50 94 LEU A CA 1
ATOM 691 C C . LEU A 1 94 ? -0.826 6.297 10.439 1.00 94.50 94 LEU A C 1
ATOM 693 O O . LEU A 1 94 ? -0.496 5.795 11.513 1.00 94.50 94 LEU A O 1
ATOM 697 N N . GLN A 1 95 ? -1.042 7.598 10.286 1.00 95.44 95 GLN A N 1
ATOM 698 C CA . GLN A 1 95 ? -0.863 8.579 11.348 1.00 95.44 95 GLN A CA 1
ATOM 699 C C . GLN A 1 95 ? -2.046 9.540 11.374 1.00 95.44 95 GLN A C 1
ATOM 701 O O . GLN A 1 95 ? -2.624 9.866 10.335 1.00 95.44 95 GLN A O 1
ATOM 706 N N . GLN A 1 96 ? -2.391 10.010 12.567 1.00 91.94 96 GLN A N 1
ATOM 707 C CA . GLN A 1 96 ? -3.332 11.107 12.733 1.00 91.94 96 GLN A CA 1
ATOM 708 C C . GLN A 1 96 ? -2.695 12.414 12.256 1.00 91.94 96 GLN A C 1
ATOM 710 O O . GLN A 1 96 ? -1.528 12.684 12.541 1.00 91.94 96 GLN A O 1
ATOM 715 N N . ALA A 1 97 ? -3.483 13.244 11.571 1.00 89.75 97 ALA A N 1
ATOM 716 C CA . ALA A 1 97 ? -3.093 14.598 11.186 1.00 89.75 97 ALA A CA 1
ATOM 717 C C . ALA A 1 97 ? -3.189 15.551 12.396 1.00 89.75 97 ALA A C 1
ATOM 719 O O . ALA A 1 97 ? -4.022 16.454 12.427 1.00 89.75 97 ALA A O 1
ATOM 720 N N . ALA A 1 98 ? -2.372 15.294 13.416 1.00 92.62 98 ALA A N 1
ATOM 721 C CA . ALA A 1 98 ? -2.255 16.077 14.641 1.00 92.62 98 ALA A CA 1
ATOM 722 C C . ALA A 1 98 ? -0.800 16.529 14.841 1.00 92.62 98 ALA A C 1
ATOM 724 O O . ALA A 1 98 ? 0.113 16.006 14.200 1.00 92.62 98 ALA A O 1
ATOM 725 N N . GLU A 1 99 ? -0.582 17.483 15.745 1.00 95.06 99 GLU A N 1
ATOM 726 C CA . GLU A 1 99 ? 0.755 17.871 16.193 1.00 95.06 99 GLU A CA 1
ATOM 727 C C . GLU A 1 99 ? 0.932 17.495 17.676 1.00 95.06 99 GLU A C 1
ATOM 729 O O . GLU A 1 99 ? 0.246 18.071 18.524 1.00 95.06 99 GLU A O 1
ATOM 734 N N . PRO A 1 100 ? 1.826 16.541 18.019 1.00 94.44 100 PRO A N 1
ATOM 735 C CA . PRO A 1 100 ? 2.645 15.708 17.128 1.00 94.44 100 PRO A CA 1
ATOM 736 C C . PRO A 1 100 ? 1.826 14.624 16.390 1.00 94.44 100 PRO A C 1
ATOM 738 O O . PRO A 1 100 ? 0.762 14.225 16.871 1.00 94.44 100 PRO A O 1
ATOM 741 N N . PRO A 1 101 ? 2.320 14.105 15.249 1.00 95.62 101 PRO A N 1
ATOM 742 C CA . PRO A 1 101 ? 1.656 13.017 14.541 1.00 95.62 101 PRO A CA 1
ATOM 743 C C . PRO A 1 101 ? 1.663 11.747 15.395 1.00 95.62 101 PRO A C 1
ATOM 745 O O . PRO A 1 101 ? 2.711 11.302 15.865 1.00 95.62 101 PRO A O 1
ATOM 748 N N . GLN A 1 102 ? 0.486 11.146 15.569 1.00 95.81 102 GLN A N 1
ATOM 749 C CA . GLN A 1 102 ? 0.311 9.937 16.369 1.00 95.81 102 GLN A CA 1
ATOM 750 C C . GLN A 1 102 ? 0.042 8.729 15.458 1.00 95.81 102 GLN A C 1
ATOM 752 O O . GLN A 1 102 ? -0.893 8.786 14.653 1.00 95.81 102 GLN A O 1
ATOM 757 N N . PRO A 1 103 ? 0.809 7.627 15.568 1.00 95.31 103 PRO A N 1
ATOM 758 C CA . PRO A 1 103 ? 0.538 6.403 14.820 1.00 95.31 103 PRO A CA 1
ATOM 759 C C . PRO A 1 103 ? -0.832 5.809 15.154 1.00 95.31 103 PRO A C 1
ATOM 761 O O . PRO A 1 103 ? -1.250 5.795 16.314 1.00 95.31 103 PRO A O 1
ATOM 764 N N . VAL A 1 104 ? -1.504 5.272 14.138 1.00 93.75 104 VAL A N 1
ATOM 765 C CA . VAL A 1 104 ? -2.751 4.519 14.287 1.00 93.75 104 VAL A CA 1
ATOM 766 C C . VAL A 1 104 ? -2.423 3.031 14.272 1.00 93.75 104 VAL A C 1
ATOM 768 O O . VAL A 1 104 ? -1.865 2.519 13.303 1.00 93.75 104 VAL A O 1
ATOM 771 N N . SER A 1 105 ? -2.764 2.336 15.355 1.00 93.75 105 SER A N 1
ATOM 772 C CA . SER A 1 105 ? -2.624 0.883 15.441 1.00 93.75 105 SER A CA 1
ATOM 773 C C . SER A 1 105 ? -3.663 0.189 14.568 1.00 93.75 105 SER A C 1
ATOM 775 O O . SER A 1 105 ? -4.824 0.583 14.558 1.00 93.75 105 SER A O 1
ATOM 777 N N . GLY A 1 106 ? -3.251 -0.878 13.894 1.00 93.88 106 GLY A N 1
ATOM 778 C CA . GLY A 1 106 ? -4.137 -1.724 13.104 1.00 93.88 106 GLY A CA 1
ATOM 779 C C . GLY A 1 106 ? -3.371 -2.868 12.460 1.00 93.88 106 GLY A C 1
ATOM 780 O O . GLY A 1 106 ? -2.206 -3.127 12.789 1.00 93.88 106 GLY A O 1
ATOM 781 N N . ARG A 1 107 ? -4.032 -3.575 11.552 1.00 95.81 107 ARG A N 1
ATOM 782 C CA . ARG A 1 107 ? -3.488 -4.729 10.839 1.00 95.81 107 ARG A CA 1
ATOM 783 C C . ARG A 1 107 ? -3.599 -4.524 9.338 1.00 95.81 107 ARG A C 1
ATOM 785 O O . ARG A 1 107 ? -4.667 -4.206 8.828 1.00 95.81 107 ARG A O 1
ATOM 792 N N . VAL A 1 108 ? -2.503 -4.804 8.637 1.00 98.12 108 VAL A N 1
ATOM 793 C CA . VAL A 1 108 ? -2.496 -4.940 7.180 1.00 98.12 108 VAL A CA 1
ATOM 794 C C . VAL A 1 108 ? -2.923 -6.355 6.792 1.00 98.12 108 VAL A C 1
ATOM 796 O O . VAL A 1 108 ? -2.427 -7.341 7.341 1.00 98.12 108 VAL A O 1
ATOM 799 N N . THR A 1 109 ? -3.837 -6.448 5.835 1.00 98.25 109 THR A N 1
ATOM 800 C CA . THR A 1 109 ? -4.228 -7.683 5.149 1.00 98.25 109 THR A CA 1
ATOM 801 C C . THR A 1 109 ? -4.229 -7.454 3.641 1.00 98.25 109 THR A C 1
ATOM 803 O O . THR A 1 109 ? -4.307 -6.312 3.186 1.00 98.25 109 THR A O 1
ATOM 806 N N . TRP A 1 110 ? -4.133 -8.534 2.869 1.00 98.25 110 TRP A N 1
ATOM 807 C CA . TRP A 1 110 ? -4.063 -8.481 1.412 1.00 98.25 110 TRP A CA 1
ATOM 808 C C . TRP A 1 110 ? -5.266 -9.162 0.770 1.00 98.25 110 TRP A C 1
ATOM 810 O O . TRP A 1 110 ? -5.775 -10.170 1.264 1.00 98.25 110 TRP A O 1
ATOM 820 N N . ALA A 1 111 ? -5.721 -8.589 -0.338 1.00 97.75 111 ALA A N 1
ATOM 821 C CA . ALA A 1 111 ? -6.770 -9.122 -1.193 1.00 97.75 111 ALA A CA 1
ATOM 822 C C . ALA A 1 111 ? -6.327 -9.081 -2.665 1.00 97.75 111 ALA A C 1
ATOM 824 O O . ALA A 1 111 ? -5.262 -8.551 -3.000 1.00 97.75 111 ALA A O 1
ATOM 825 N N . ASP A 1 112 ? -7.141 -9.673 -3.540 1.00 96.81 112 ASP A N 1
ATOM 826 C CA . ASP A 1 112 ? -6.953 -9.655 -4.998 1.00 96.81 112 ASP A CA 1
ATOM 827 C C . ASP A 1 112 ? -5.570 -10.154 -5.456 1.00 96.81 112 ASP A C 1
ATOM 829 O O . ASP A 1 112 ? -4.967 -9.609 -6.378 1.00 96.81 112 ASP A O 1
ATOM 833 N N . GLY A 1 113 ? -5.046 -11.184 -4.780 1.00 96.25 113 GLY A N 1
ATOM 834 C CA . GLY A 1 113 ? -3.744 -11.776 -5.098 1.00 96.25 113 GLY A CA 1
ATOM 835 C C . GLY A 1 113 ? -2.555 -10.852 -4.817 1.00 96.25 113 GLY A C 1
ATOM 836 O O . GLY A 1 113 ? -1.622 -10.815 -5.613 1.00 96.25 113 GLY A O 1
ATOM 837 N N . GLY A 1 114 ? -2.609 -10.073 -3.731 1.00 97.06 114 GLY A N 1
ATOM 838 C CA . GLY A 1 114 ? -1.520 -9.175 -3.324 1.00 97.06 114 GLY A CA 1
ATOM 839 C C . GLY A 1 114 ? -1.560 -7.805 -4.006 1.00 97.06 114 GLY A C 1
ATOM 840 O O . GLY A 1 114 ? -0.600 -7.041 -3.932 1.00 97.06 114 GLY A O 1
ATOM 841 N N . ARG A 1 115 ? -2.658 -7.475 -4.696 1.00 97.81 115 ARG A N 1
ATOM 842 C CA . ARG A 1 115 ? -2.844 -6.187 -5.385 1.00 97.81 115 ARG A CA 1
ATOM 843 C C . ARG A 1 115 ? -3.567 -5.144 -4.532 1.00 97.81 115 ARG A C 1
ATOM 845 O O . ARG A 1 115 ? -3.420 -3.948 -4.783 1.00 97.81 115 ARG A O 1
ATOM 852 N N . THR A 1 116 ? -4.325 -5.578 -3.530 1.00 98.50 116 THR A N 1
ATOM 853 C CA . THR A 1 116 ? -5.120 -4.688 -2.679 1.00 98.50 116 THR A CA 1
ATOM 854 C C . THR A 1 116 ? -4.670 -4.811 -1.230 1.00 98.50 116 THR A C 1
ATOM 856 O O . THR A 1 116 ? -4.851 -5.859 -0.609 1.00 98.50 116 THR A O 1
ATOM 859 N N . LEU A 1 117 ? -4.105 -3.732 -0.688 1.00 98.62 117 LEU A N 1
ATOM 860 C CA . LEU A 1 117 ? -3.776 -3.601 0.730 1.00 98.62 117 LEU A CA 1
ATOM 861 C C . LEU A 1 117 ? -5.010 -3.102 1.479 1.00 98.62 117 LEU A C 1
ATOM 863 O O . LEU A 1 117 ? -5.604 -2.101 1.080 1.00 98.62 117 LEU A O 1
ATOM 867 N N . ARG A 1 118 ? -5.362 -3.762 2.585 1.00 98.25 118 ARG A N 1
ATOM 868 C CA . ARG A 1 118 ? -6.455 -3.369 3.484 1.00 98.25 118 ARG A CA 1
ATOM 869 C C . ARG A 1 118 ? -5.927 -3.158 4.896 1.00 98.25 118 ARG A C 1
ATOM 871 O O . ARG A 1 118 ? -5.230 -4.027 5.419 1.00 98.25 118 ARG A O 1
ATOM 878 N N . PHE A 1 119 ? -6.281 -2.039 5.514 1.00 97.69 119 PHE A N 1
ATOM 879 C CA . PHE A 1 119 ? -5.928 -1.713 6.892 1.00 97.69 119 PHE A CA 1
ATOM 880 C C . PHE A 1 119 ? -7.185 -1.564 7.752 1.00 97.69 119 PHE A C 1
ATOM 882 O O . PHE A 1 119 ? -8.103 -0.823 7.384 1.00 97.69 119 PHE A O 1
ATOM 889 N N . THR A 1 120 ? -7.199 -2.276 8.880 1.00 94.62 120 THR A N 1
ATOM 890 C CA . THR A 1 120 ? -8.286 -2.319 9.876 1.00 94.62 120 THR A CA 1
ATOM 891 C C . THR A 1 120 ? -7.750 -2.224 11.289 1.00 94.62 120 THR A C 1
ATOM 893 O O . THR A 1 120 ? -6.698 -2.865 11.532 1.00 94.62 120 THR A O 1
#